Protein AF-A0A376KMJ5-F1 (afdb_monomer_lite)

Foldseek 3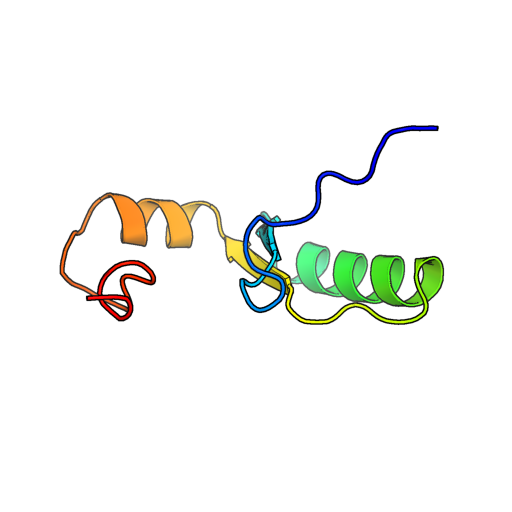Di:
DDDPPADPDVLAAAEDEDQDPVVVVVVQVVCCVVVVHDPSHHYDYPVRVVVCVVDPPPDDDVVVVVD

pLDDT: mean 75.14, std 15.27, range [39.97, 93.88]

Radius of gyration: 14.13 Å; chains: 1; bounding box: 35×31×35 Å

Secondary structure (DSSP, 8-state):
-------SSTTS-EEEEESSHHHHHHHHHHHHHHHS---SEEEEEHHHHHHHHH-TTSS--TTTTT-

Structure (mmCIF, N/CA/C/O backbone):
data_AF-A0A376KMJ5-F1
#
_entry.id   AF-A0A376KMJ5-F1
#
loop_
_atom_site.group_PDB
_atom_site.id
_atom_site.type_symbol
_atom_site.label_atom_id
_atom_site.label_alt_id
_atom_site.label_comp_id
_atom_site.label_asym_id
_atom_site.label_entity_id
_atom_site.label_seq_id
_atom_site.pdbx_PDB_ins_code
_atom_site.Cartn_x
_atom_site.Cartn_y
_atom_site.Cartn_z
_atom_site.occupancy
_atom_site.B_iso_or_equiv
_atom_site.auth_seq_id
_atom_site.auth_comp_id
_atom_site.auth_asym_id
_atom_site.auth_atom_id
_atom_site.pdbx_PDB_model_num
ATOM 1 N N . MET A 1 1 ? -10.711 20.244 -10.263 1.00 40.22 1 MET A N 1
ATOM 2 C CA . MET A 1 1 ? -11.315 18.930 -10.573 1.00 40.22 1 MET A CA 1
ATOM 3 C C . MET A 1 1 ? -10.307 18.177 -11.432 1.00 40.22 1 MET A C 1
ATOM 5 O O . MET A 1 1 ? -10.374 18.251 -12.651 1.00 40.22 1 MET A O 1
ATOM 9 N N . SER A 1 2 ? -9.271 17.611 -10.805 1.00 39.97 2 SER A N 1
ATOM 10 C CA . SER A 1 2 ? -8.126 17.056 -11.537 1.00 39.97 2 SER A CA 1
ATOM 11 C C . SER A 1 2 ? -8.544 15.790 -12.273 1.00 39.97 2 SER A C 1
ATOM 13 O O . SER A 1 2 ? -9.118 14.874 -11.681 1.00 39.97 2 SER A O 1
ATOM 15 N N . LYS A 1 3 ? -8.313 15.793 -13.587 1.00 48.12 3 LYS A N 1
ATOM 16 C CA . LYS A 1 3 ? -8.473 14.652 -14.485 1.00 48.12 3 LYS A CA 1
ATOM 17 C C . LYS A 1 3 ? -7.705 13.484 -13.869 1.00 48.12 3 LYS A C 1
ATOM 19 O O . LYS A 1 3 ? -6.509 13.605 -13.646 1.00 48.12 3 LYS A O 1
ATOM 24 N N . ARG A 1 4 ? -8.420 12.414 -13.511 1.00 59.91 4 ARG A N 1
ATOM 25 C CA . ARG A 1 4 ? -7.816 11.178 -13.006 1.00 59.91 4 ARG A CA 1
ATOM 26 C C . ARG A 1 4 ? -6.861 10.701 -14.092 1.00 59.91 4 ARG A C 1
ATOM 28 O O . ARG A 1 4 ? -7.321 10.407 -15.196 1.00 59.91 4 ARG A O 1
ATOM 35 N N . GLU A 1 5 ? -5.571 10.730 -13.806 1.00 60.41 5 GLU A N 1
ATOM 36 C CA . GLU A 1 5 ? -4.562 10.083 -14.629 1.00 60.41 5 GLU A CA 1
ATOM 37 C C . GLU A 1 5 ? -4.854 8.590 -14.490 1.00 60.41 5 GLU A C 1
ATOM 39 O O . GLU A 1 5 ? -4.638 7.989 -13.443 1.00 60.41 5 GLU A O 1
ATOM 44 N N . ARG A 1 6 ? -5.597 8.051 -15.460 1.00 60.56 6 ARG A N 1
ATOM 45 C CA . ARG A 1 6 ? -5.862 6.618 -15.521 1.00 60.56 6 ARG A CA 1
ATOM 46 C C . ARG A 1 6 ? -4.557 5.962 -15.940 1.00 60.56 6 ARG A C 1
ATOM 48 O O . ARG A 1 6 ? -3.907 6.492 -16.836 1.00 60.56 6 ARG A O 1
ATOM 55 N N . LEU A 1 7 ? -4.230 4.827 -15.327 1.00 60.66 7 LEU A N 1
ATOM 56 C CA . LEU A 1 7 ? -3.218 3.931 -15.874 1.00 60.66 7 LEU A CA 1
ATOM 57 C C . LEU A 1 7 ? -3.536 3.653 -17.349 1.00 60.66 7 LEU A C 1
ATOM 59 O O . LEU A 1 7 ? -4.709 3.527 -17.723 1.00 60.66 7 LEU A O 1
ATOM 63 N N . ASP A 1 8 ? -2.490 3.595 -18.171 1.00 67.94 8 ASP A N 1
ATOM 64 C CA . ASP A 1 8 ? -2.604 3.327 -19.607 1.00 67.94 8 ASP A CA 1
ATOM 65 C C . ASP A 1 8 ? -3.193 1.926 -19.876 1.00 67.94 8 ASP A C 1
ATOM 67 O O . ASP A 1 8 ? -3.856 1.720 -20.895 1.00 67.94 8 ASP A O 1
ATOM 71 N N . ASP A 1 9 ? -3.040 0.996 -18.925 1.00 72.94 9 ASP A N 1
ATOM 72 C CA . ASP A 1 9 ? -3.682 -0.319 -18.899 1.00 72.94 9 ASP A CA 1
ATOM 73 C C . ASP A 1 9 ? -4.575 -0.463 -17.642 1.00 72.94 9 ASP A C 1
ATOM 75 O O . ASP A 1 9 ? -4.093 -0.312 -16.517 1.00 72.94 9 ASP A O 1
ATOM 79 N N . PRO A 1 10 ? -5.884 -0.757 -17.783 1.00 69.12 10 PRO A N 1
ATOM 80 C CA . PRO A 1 10 ? -6.799 -0.901 -16.648 1.00 69.12 10 PRO A CA 1
ATOM 81 C C . PRO A 1 10 ? -6.526 -2.127 -15.761 1.00 69.12 10 PRO A C 1
ATOM 83 O O . PRO A 1 10 ? -7.116 -2.215 -14.681 1.00 69.12 10 PRO A O 1
ATOM 86 N N . PHE A 1 11 ? -5.698 -3.074 -16.208 1.00 76.44 11 PHE A N 1
ATOM 87 C CA . PHE A 1 11 ? -5.306 -4.249 -15.427 1.00 76.44 11 PHE A CA 1
ATOM 88 C C . PHE A 1 11 ? -3.936 -4.094 -14.769 1.00 76.44 11 PHE A C 1
ATOM 90 O O . PHE A 1 11 ? -3.615 -4.880 -13.875 1.00 76.44 11 PHE A O 1
ATOM 97 N N . GLU A 1 12 ? -3.152 -3.081 -15.144 1.00 78.62 12 GLU A N 1
ATOM 98 C CA . GLU A 1 12 ? -1.886 -2.814 -14.468 1.00 78.62 12 GLU A CA 1
ATOM 99 C C . GLU A 1 12 ? -2.144 -2.346 -13.028 1.00 78.62 12 GLU A C 1
ATOM 101 O O . GLU A 1 12 ? -2.969 -1.451 -12.801 1.00 78.62 12 GLU A O 1
ATOM 106 N N . PRO A 1 13 ? -1.491 -2.976 -12.033 1.00 78.12 13 PRO A N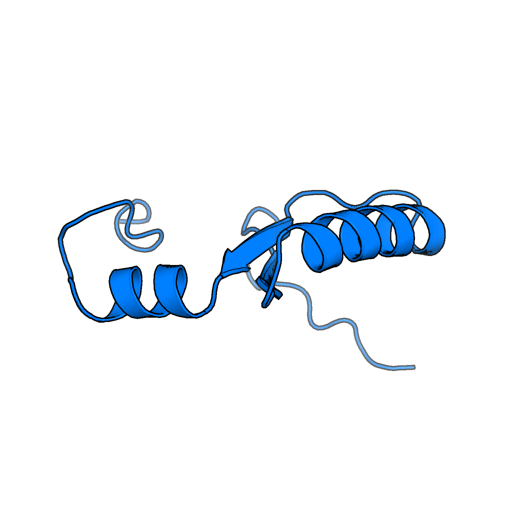 1
ATOM 107 C CA . PRO A 1 13 ? -1.659 -2.581 -10.650 1.00 78.12 13 PRO A CA 1
ATOM 108 C C . PRO A 1 13 ? -1.063 -1.196 -10.414 1.00 78.12 13 PRO A C 1
ATOM 110 O O . PRO A 1 13 ? 0.033 -0.874 -10.872 1.00 78.12 13 PRO A O 1
ATOM 113 N N . GLU A 1 14 ? -1.774 -0.380 -9.643 1.00 82.81 14 GLU A N 1
ATOM 114 C CA . GLU A 1 14 ? -1.247 0.897 -9.184 1.00 82.81 14 GLU A CA 1
ATOM 115 C C . GLU A 1 14 ? -0.190 0.629 -8.110 1.00 82.81 14 GLU A C 1
ATOM 117 O O . GLU A 1 14 ? -0.487 0.086 -7.045 1.00 82.81 14 GLU A O 1
ATOM 122 N N . MET A 1 15 ? 1.060 0.984 -8.388 1.00 85.19 15 MET A N 1
ATOM 123 C CA . MET A 1 15 ? 2.158 0.754 -7.456 1.00 85.19 15 MET A CA 1
ATOM 124 C C . MET A 1 15 ? 2.335 1.949 -6.520 1.00 85.19 15 MET A C 1
ATOM 126 O O . MET A 1 15 ? 2.583 3.074 -6.961 1.00 85.19 15 MET A O 1
ATOM 130 N N . ILE A 1 16 ? 2.257 1.700 -5.213 1.00 88.12 16 ILE A N 1
ATOM 131 C CA . ILE A 1 16 ? 2.434 2.717 -4.177 1.00 88.12 16 ILE A CA 1
ATOM 132 C C . ILE A 1 16 ? 3.611 2.343 -3.280 1.00 88.12 16 ILE A C 1
ATOM 134 O O . ILE A 1 16 ? 3.599 1.345 -2.560 1.00 88.12 16 ILE A O 1
ATOM 138 N N . LEU A 1 17 ? 4.614 3.218 -3.277 1.00 90.44 17 LEU A N 1
ATOM 139 C CA . LEU A 1 17 ? 5.768 3.130 -2.393 1.00 90.44 17 LEU A CA 1
ATOM 140 C C . LEU A 1 17 ? 5.370 3.398 -0.939 1.00 90.44 17 LEU A C 1
ATOM 142 O O . LEU A 1 17 ? 4.890 4.482 -0.599 1.00 90.44 17 LEU A O 1
ATOM 146 N N . VAL A 1 18 ? 5.643 2.433 -0.064 1.00 91.12 18 VAL A N 1
ATOM 147 C CA . VAL A 1 18 ? 5.414 2.549 1.381 1.00 91.12 18 VAL A CA 1
ATOM 148 C C . VAL A 1 18 ? 6.699 2.296 2.161 1.00 91.12 18 VAL A C 1
ATOM 150 O O . VAL A 1 18 ? 7.581 1.554 1.744 1.00 91.12 18 VAL A O 1
ATOM 153 N N . GLN A 1 19 ? 6.817 2.929 3.327 1.00 86.00 19 GLN A N 1
ATOM 154 C CA . GLN A 1 19 ? 7.980 2.765 4.212 1.00 86.00 19 GLN A CA 1
ATOM 155 C C . GLN A 1 19 ? 7.750 1.704 5.296 1.00 86.00 19 GLN A C 1
ATOM 157 O O . GLN A 1 19 ? 8.676 1.311 5.998 1.00 86.00 19 GLN A O 1
ATOM 162 N N . SER A 1 20 ? 6.505 1.259 5.474 1.00 90.31 20 SER A N 1
ATOM 163 C CA . SER A 1 20 ? 6.154 0.235 6.453 1.00 90.31 20 SER A CA 1
ATOM 164 C C . SER A 1 20 ? 4.868 -0.486 6.069 1.00 90.31 20 SER A C 1
ATOM 166 O O . SER A 1 20 ? 3.975 0.087 5.440 1.00 90.31 20 SER A O 1
ATOM 168 N N . THR A 1 21 ? 4.730 -1.721 6.545 1.00 88.44 21 THR A N 1
ATOM 169 C CA . THR A 1 21 ? 3.493 -2.503 6.424 1.00 88.44 21 THR A CA 1
ATOM 170 C C . THR A 1 21 ? 2.305 -1.807 7.095 1.00 88.44 21 THR A C 1
ATOM 172 O O . THR A 1 21 ? 1.189 -1.873 6.589 1.00 88.44 21 THR A O 1
ATOM 175 N N . GLY A 1 22 ? 2.535 -1.080 8.196 1.00 92.88 22 GLY A N 1
ATOM 176 C CA . GLY A 1 22 ? 1.485 -0.310 8.869 1.00 92.88 22 GLY A CA 1
ATOM 177 C C . GLY A 1 22 ? 0.894 0.789 7.980 1.00 92.88 22 GLY A C 1
ATOM 178 O O . GLY A 1 22 ? -0.322 0.974 7.959 1.00 92.88 22 GLY A O 1
ATOM 179 N N . MET A 1 23 ? 1.728 1.469 7.183 1.00 92.50 23 MET A N 1
ATOM 180 C CA . MET A 1 23 ? 1.247 2.445 6.198 1.00 92.50 23 MET A CA 1
ATOM 181 C C . MET A 1 23 ? 0.440 1.789 5.079 1.00 92.50 23 MET A C 1
ATOM 183 O O . MET A 1 23 ? -0.590 2.339 4.701 1.00 92.50 23 MET A O 1
ATOM 187 N N . ALA A 1 24 ? 0.867 0.624 4.581 1.00 91.88 24 ALA A N 1
ATOM 188 C CA . ALA A 1 24 ? 0.120 -0.114 3.561 1.00 91.88 24 ALA A CA 1
ATOM 189 C C . ALA A 1 24 ? -1.293 -0.460 4.049 1.00 91.88 24 ALA A C 1
ATOM 191 O O . ALA A 1 24 ? -2.280 -0.151 3.386 1.00 91.88 24 ALA A O 1
ATOM 192 N N . GLN A 1 2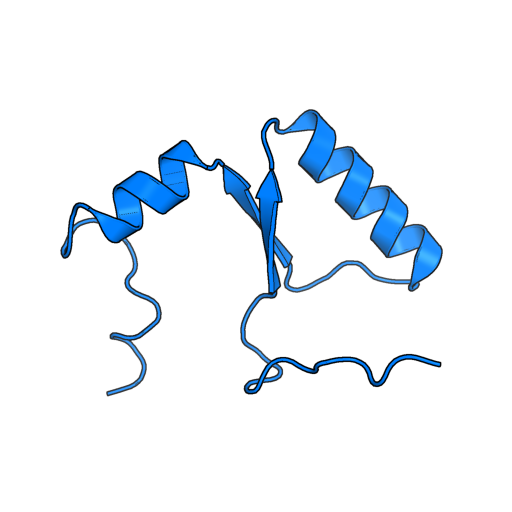5 ? -1.396 -1.013 5.261 1.00 92.06 25 GLN A N 1
ATOM 193 C CA . GLN A 1 25 ? -2.681 -1.380 5.859 1.00 92.06 25 GLN A CA 1
ATOM 194 C C . GLN A 1 25 ? -3.584 -0.163 6.082 1.00 92.06 25 GLN A C 1
ATOM 196 O O . GLN A 1 25 ? -4.761 -0.181 5.714 1.00 92.06 25 GLN A O 1
ATOM 201 N N . TRP A 1 26 ? -3.036 0.919 6.640 1.00 93.88 26 TRP A N 1
ATOM 202 C CA . TRP A 1 26 ? -3.795 2.151 6.846 1.00 93.88 26 TRP A CA 1
ATOM 203 C C . TRP A 1 26 ? -4.289 2.749 5.524 1.00 93.88 26 TRP A C 1
ATOM 205 O O . TRP A 1 26 ? -5.445 3.176 5.421 1.00 93.88 26 TRP A O 1
ATOM 215 N N . LEU A 1 27 ? -3.436 2.757 4.499 1.00 92.50 27 LEU A N 1
ATOM 216 C CA . LEU A 1 27 ? -3.767 3.319 3.199 1.00 92.50 27 LEU A CA 1
ATOM 217 C C . LEU A 1 27 ? -4.822 2.469 2.486 1.00 92.50 27 LEU A C 1
ATOM 219 O O . LEU A 1 27 ? -5.790 3.023 1.973 1.00 92.50 27 LEU A O 1
ATOM 223 N N . GLN A 1 28 ? -4.718 1.140 2.547 1.00 91.31 28 GLN A N 1
ATOM 224 C CA . GLN A 1 28 ? -5.730 0.229 2.014 1.00 91.31 28 GLN A CA 1
ATOM 225 C C . GLN A 1 28 ? -7.110 0.482 2.638 1.00 91.31 28 GLN A C 1
ATOM 227 O O . GLN A 1 28 ? -8.103 0.604 1.915 1.00 91.31 28 GLN A O 1
ATOM 232 N N . MET A 1 29 ? -7.184 0.617 3.967 1.00 92.56 29 MET A N 1
ATOM 233 C CA . MET A 1 29 ? -8.439 0.926 4.663 1.00 92.56 29 MET A CA 1
ATOM 234 C C . MET A 1 29 ? -8.982 2.302 4.270 1.00 92.56 29 MET A C 1
ATOM 236 O O . MET A 1 29 ? -10.165 2.434 3.956 1.00 92.56 29 MET A O 1
ATOM 240 N N . THR A 1 30 ? -8.121 3.318 4.242 1.00 93.06 30 THR A N 1
ATOM 241 C CA . THR A 1 30 ? -8.506 4.702 3.930 1.00 93.06 30 THR A CA 1
ATOM 242 C C . THR A 1 30 ? -9.000 4.839 2.488 1.00 93.06 30 THR A C 1
ATOM 244 O O . THR A 1 30 ? -10.026 5.475 2.238 1.00 93.06 30 THR A O 1
ATOM 247 N N . LEU A 1 31 ? -8.310 4.211 1.532 1.00 89.94 31 LEU A N 1
ATOM 248 C CA . LEU A 1 31 ? -8.709 4.187 0.125 1.00 89.94 31 LEU A CA 1
ATOM 249 C C . LEU A 1 31 ? -10.019 3.416 -0.063 1.00 89.94 31 LEU A C 1
ATOM 251 O O . LEU A 1 31 ? -10.917 3.913 -0.740 1.00 89.94 31 LEU A O 1
ATOM 255 N N . SER A 1 32 ? -10.177 2.271 0.608 1.00 90.88 32 SER A N 1
ATOM 256 C CA . SER A 1 32 ? -11.424 1.496 0.563 1.00 90.88 32 SER A CA 1
ATOM 257 C C . SER A 1 32 ? -12.604 2.301 1.099 1.00 90.88 32 SER A C 1
ATOM 259 O O . SER A 1 32 ? -13.669 2.306 0.494 1.00 90.88 32 SER A O 1
ATOM 261 N N . GLN A 1 33 ? -12.425 3.038 2.197 1.00 90.94 33 GLN A N 1
ATOM 262 C CA . GLN A 1 33 ? -13.481 3.887 2.757 1.00 90.94 33 GLN A CA 1
ATOM 263 C C . GLN A 1 33 ? -13.828 5.066 1.841 1.00 90.94 33 GLN A C 1
ATOM 265 O O . GLN A 1 33 ? -14.999 5.410 1.693 1.00 90.94 33 GLN A O 1
ATOM 270 N N . LYS A 1 34 ? -12.825 5.690 1.213 1.00 88.75 34 LYS A N 1
ATOM 271 C CA . LYS A 1 34 ? -13.020 6.878 0.371 1.00 88.75 34 LYS A CA 1
ATOM 272 C C . LYS A 1 34 ? -13.609 6.556 -1.004 1.00 88.75 34 LYS A C 1
ATOM 274 O O . LYS A 1 34 ? -14.367 7.362 -1.540 1.00 88.75 34 LYS A O 1
ATOM 279 N N . PHE A 1 35 ? -13.244 5.413 -1.581 1.00 85.00 35 PHE A N 1
ATOM 280 C CA . PHE A 1 35 ? -13.613 5.029 -2.947 1.00 85.00 35 PHE A CA 1
ATOM 281 C C . PHE A 1 35 ? -14.562 3.824 -3.012 1.00 85.00 35 PHE A C 1
ATOM 283 O O . PHE A 1 35 ? -14.976 3.431 -4.098 1.00 85.00 35 PHE A O 1
ATOM 290 N N . GLY A 1 36 ? -14.925 3.244 -1.865 1.00 84.25 36 GLY A N 1
ATOM 291 C CA . GLY A 1 36 ? -15.744 2.034 -1.746 1.00 84.25 36 GLY A CA 1
ATOM 292 C C . GLY A 1 36 ? -14.951 0.735 -1.917 1.00 84.25 36 GLY A C 1
ATOM 293 O O . GLY A 1 36 ? -15.341 -0.288 -1.363 1.00 84.25 36 GLY A O 1
ATOM 294 N N . ILE A 1 37 ? -13.836 0.770 -2.657 1.00 83.50 37 ILE A N 1
ATOM 295 C CA . ILE A 1 37 ? -12.949 -0.368 -2.929 1.00 83.50 37 ILE A CA 1
ATOM 296 C C . ILE A 1 37 ? -11.508 0.151 -3.057 1.00 83.50 37 ILE A C 1
ATOM 298 O O . ILE A 1 37 ? -11.271 1.145 -3.741 1.00 83.50 37 ILE A O 1
ATOM 302 N N . ALA A 1 38 ? -10.548 -0.540 -2.439 1.00 84.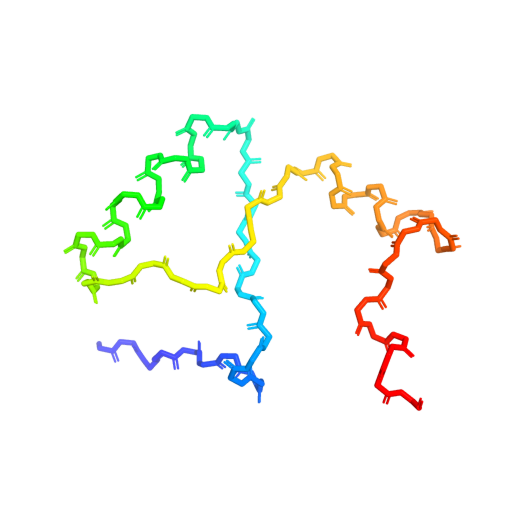50 38 ALA A N 1
ATOM 303 C CA . ALA A 1 38 ? -9.129 -0.451 -2.778 1.00 84.50 38 ALA A CA 1
ATOM 304 C C . ALA A 1 38 ? -8.696 -1.808 -3.345 1.00 84.50 38 ALA A C 1
ATOM 306 O O . ALA A 1 38 ? -8.584 -2.785 -2.604 1.00 84.50 38 ALA A O 1
ATOM 307 N N . ALA A 1 39 ? -8.526 -1.886 -4.661 1.00 84.69 39 ALA A N 1
ATOM 308 C CA . ALA A 1 39 ? -8.180 -3.110 -5.376 1.00 84.69 39 ALA A CA 1
ATOM 309 C C . ALA A 1 39 ? -7.114 -2.809 -6.428 1.00 84.69 39 ALA A C 1
ATOM 311 O O . ALA A 1 39 ? -6.988 -1.666 -6.855 1.00 84.69 39 ALA A O 1
ATOM 312 N N . ASN A 1 40 ? -6.390 -3.848 -6.848 1.00 87.94 40 ASN A N 1
ATOM 313 C CA . ASN A 1 40 ? -5.309 -3.752 -7.832 1.00 87.94 40 ASN A CA 1
ATOM 314 C C . ASN A 1 40 ? -4.226 -2.722 -7.454 1.00 87.94 40 ASN A C 1
ATOM 316 O O . ASN A 1 40 ? -3.741 -1.994 -8.311 1.00 87.94 40 ASN A O 1
ATOM 320 N N . ILE A 1 41 ? -3.885 -2.630 -6.164 1.00 86.81 41 ILE A N 1
ATOM 321 C CA . ILE A 1 41 ? -2.811 -1.766 -5.658 1.00 86.81 41 ILE A CA 1
ATOM 322 C C . ILE A 1 41 ? -1.699 -2.661 -5.129 1.00 86.81 41 ILE A C 1
ATOM 324 O O . ILE A 1 41 ? -1.967 -3.525 -4.289 1.00 86.81 41 ILE A O 1
ATOM 328 N N . ASP A 1 42 ? -0.475 -2.424 -5.587 1.00 89.31 42 ASP A N 1
ATOM 329 C CA . ASP A 1 42 ? 0.719 -3.054 -5.035 1.00 89.31 42 ASP A CA 1
ATOM 330 C C . ASP A 1 42 ? 1.433 -2.101 -4.067 1.00 89.31 42 ASP A C 1
ATOM 332 O O . ASP A 1 42 ? 1.824 -0.989 -4.434 1.00 89.31 42 ASP A O 1
ATOM 336 N N . PHE A 1 43 ? 1.596 -2.531 -2.815 1.00 89.75 43 PHE A N 1
ATOM 337 C CA . PHE A 1 43 ? 2.299 -1.768 -1.785 1.00 89.75 43 PHE A CA 1
ATOM 338 C C . PHE A 1 43 ? 3.706 -2.313 -1.612 1.00 89.75 43 PHE A C 1
ATOM 340 O O . PHE A 1 43 ? 3.931 -3.243 -0.839 1.00 89.75 43 PHE A O 1
ATOM 347 N N . SER A 1 44 ? 4.656 -1.677 -2.279 1.00 86.75 44 SER A N 1
ATOM 348 C CA . SER A 1 44 ? 6.040 -2.125 -2.267 1.00 86.75 44 SER A CA 1
ATOM 349 C C . SER A 1 44 ? 6.927 -1.229 -1.401 1.00 86.75 44 SER A C 1
ATOM 351 O O 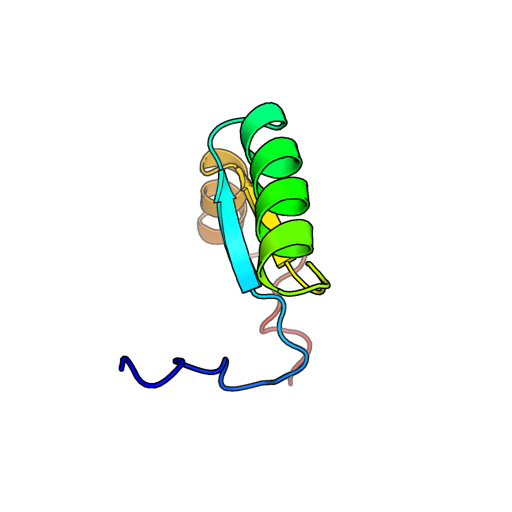. SER A 1 44 ? 6.773 -0.001 -1.352 1.00 86.75 44 SER A O 1
ATOM 353 N N . ALA A 1 45 ? 7.890 -1.842 -0.710 1.00 83.94 45 ALA A N 1
ATOM 354 C CA . ALA A 1 45 ? 8.914 -1.103 0.015 1.00 83.94 45 ALA A CA 1
ATOM 355 C C . ALA A 1 45 ? 9.916 -0.473 -0.960 1.00 83.94 45 ALA A C 1
ATOM 357 O O . ALA A 1 45 ? 10.264 -1.064 -1.983 1.00 83.94 45 ALA A O 1
ATOM 358 N N . ALA A 1 46 ? 10.458 0.698 -0.611 1.00 75.62 46 ALA A N 1
ATOM 359 C CA . ALA A 1 46 ? 11.463 1.356 -1.445 1.00 75.62 46 ALA A CA 1
ATOM 360 C C . ALA A 1 46 ? 12.656 0.431 -1.742 1.00 75.62 46 ALA A C 1
ATOM 362 O O . ALA A 1 46 ? 13.060 0.301 -2.892 1.00 75.62 46 ALA A O 1
ATOM 363 N N . SER A 1 47 ? 13.180 -0.274 -0.734 1.00 73.50 47 SER A N 1
ATOM 364 C CA . SER A 1 47 ? 14.305 -1.203 -0.908 1.00 73.50 47 SER A CA 1
ATOM 365 C C . SER A 1 47 ? 13.997 -2.381 -1.834 1.00 73.50 47 SER A C 1
ATOM 367 O O . SER A 1 47 ? 14.888 -2.844 -2.540 1.00 73.50 47 SER A O 1
ATOM 369 N N . GLU A 1 48 ? 12.758 -2.868 -1.825 1.00 73.81 48 GLU A N 1
ATOM 370 C CA . GLU A 1 48 ? 12.318 -3.993 -2.651 1.00 73.81 48 GLU A CA 1
ATOM 371 C C . GLU A 1 48 ? 12.211 -3.580 -4.121 1.00 73.81 48 GLU A C 1
ATOM 373 O O . GLU A 1 48 ? 12.751 -4.257 -4.996 1.00 73.81 48 GLU A O 1
ATOM 378 N N . LEU A 1 49 ? 11.660 -2.390 -4.379 1.00 74.19 49 LEU A N 1
ATOM 379 C CA . LEU A 1 49 ? 11.628 -1.822 -5.725 1.00 74.19 49 LEU A CA 1
ATOM 380 C C . LEU A 1 49 ? 13.024 -1.498 -6.246 1.00 74.19 49 LEU A C 1
ATOM 382 O O . LEU A 1 49 ? 13.363 -1.883 -7.363 1.00 74.19 49 LEU A O 1
ATOM 386 N N . TYR A 1 50 ? 13.877 -0.866 -5.435 1.00 73.31 50 TYR A N 1
ATOM 387 C CA . TYR A 1 50 ? 15.265 -0.612 -5.829 1.00 73.31 50 TYR A CA 1
ATOM 388 C C . TYR A 1 50 ? 16.011 -1.906 -6.187 1.00 73.31 50 TYR A C 1
ATOM 390 O O . TYR A 1 50 ? 16.791 -1.908 -7.140 1.00 73.31 50 TYR A O 1
ATOM 398 N N . LEU A 1 51 ? 15.767 -3.014 -5.479 1.00 72.50 51 LEU A N 1
ATOM 399 C CA . LEU A 1 51 ? 16.380 -4.302 -5.805 1.00 72.50 51 LEU A CA 1
ATOM 400 C C . LEU A 1 51 ? 15.903 -4.844 -7.162 1.00 72.50 51 LEU A C 1
ATOM 402 O O . LEU A 1 51 ? 16.743 -5.288 -7.949 1.00 72.50 51 LEU A O 1
ATOM 406 N N . GLY A 1 52 ? 14.603 -4.748 -7.457 1.00 68.00 52 GLY A N 1
ATOM 407 C CA . GLY A 1 52 ? 14.037 -5.134 -8.755 1.00 68.00 52 GLY A CA 1
ATOM 408 C C . GLY A 1 52 ? 14.606 -4.326 -9.929 1.00 68.00 52 GLY A C 1
ATOM 409 O O . GLY A 1 52 ? 14.880 -4.882 -10.989 1.00 68.00 52 GLY A O 1
ATOM 410 N N . TYR A 1 53 ? 14.889 -3.035 -9.724 1.00 70.88 53 TYR A N 1
ATOM 411 C CA . TYR A 1 53 ? 15.500 -2.181 -10.752 1.00 70.88 53 TYR A CA 1
ATOM 412 C C . TYR A 1 53 ? 17.007 -2.419 -10.953 1.00 70.88 53 TYR A C 1
ATOM 414 O O . TYR A 1 53 ? 17.518 -2.229 -12.057 1.00 70.88 53 TYR A O 1
ATOM 422 N N . VAL A 1 54 ? 17.747 -2.806 -9.908 1.00 69.88 54 VAL A N 1
ATOM 423 C CA . VAL A 1 54 ? 19.224 -2.890 -9.947 1.00 69.88 54 VAL A CA 1
ATOM 424 C C . VAL A 1 54 ? 19.734 -4.296 -10.303 1.00 69.88 54 VAL A C 1
ATOM 426 O O . VAL A 1 54 ? 20.897 -4.459 -10.682 1.00 69.88 54 VAL A O 1
ATOM 429 N N . ARG A 1 55 ? 18.883 -5.326 -10.242 1.00 57.31 55 ARG A N 1
ATOM 430 C CA . ARG A 1 55 ? 19.216 -6.703 -10.642 1.00 57.31 55 ARG A CA 1
ATOM 431 C C . ARG A 1 55 ? 18.306 -7.173 -11.785 1.00 57.31 55 ARG A C 1
ATOM 433 O O . ARG A 1 55 ? 17.367 -7.927 -11.535 1.00 57.31 55 ARG A O 1
ATOM 440 N N . PRO A 1 56 ? 18.591 -6.807 -13.047 1.00 51.50 56 PRO A N 1
ATOM 441 C CA . PRO A 1 56 ? 17.855 -7.368 -14.173 1.00 51.50 56 PRO A CA 1
ATOM 442 C C . PRO A 1 56 ? 18.103 -8.886 -14.221 1.00 51.50 56 PRO A C 1
ATOM 444 O O . PRO A 1 56 ? 19.218 -9.327 -14.503 1.00 51.50 56 PRO A O 1
ATOM 447 N N . GLY A 1 57 ? 17.084 -9.689 -13.892 1.00 60.19 57 GLY A N 1
ATOM 448 C CA . GLY A 1 57 ? 17.121 -11.156 -13.996 1.00 60.19 57 GLY A CA 1
ATOM 449 C C . GLY A 1 57 ? 16.801 -11.958 -12.728 1.00 60.19 57 GLY A C 1
ATOM 450 O O . GLY A 1 57 ? 16.822 -13.184 -12.790 1.00 60.19 57 GLY A O 1
ATOM 451 N N . VAL A 1 58 ? 16.486 -11.321 -11.597 1.00 65.06 58 VAL A N 1
ATOM 452 C CA . VAL A 1 58 ? 15.964 -12.016 -10.406 1.00 65.06 58 VAL A CA 1
ATOM 453 C C . VAL A 1 58 ? 14.634 -11.391 -9.995 1.00 65.06 58 VAL A C 1
ATOM 455 O O . VAL A 1 58 ? 14.610 -10.315 -9.413 1.00 65.06 58 VAL A O 1
ATOM 458 N N . THR A 1 59 ? 13.557 -12.119 -10.307 1.00 54.91 59 THR A N 1
ATOM 459 C CA . THR A 1 59 ? 12.144 -11.854 -9.973 1.00 54.91 59 THR A CA 1
ATOM 460 C C . THR A 1 59 ? 11.395 -10.893 -10.908 1.00 54.91 59 THR A C 1
ATOM 462 O O . THR A 1 59 ? 11.601 -9.688 -10.879 1.00 54.91 59 THR A O 1
ATOM 465 N N . GLY A 1 60 ? 10.474 -11.472 -11.693 1.00 60.22 60 GLY A N 1
ATOM 466 C CA . GLY A 1 60 ? 9.211 -10.858 -12.131 1.00 60.22 60 GLY A CA 1
ATOM 467 C C . GLY A 1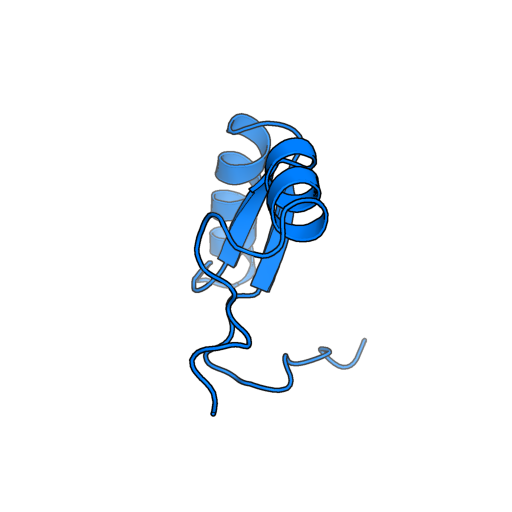 60 ? 9.286 -9.506 -12.833 1.00 60.22 60 GLY A C 1
ATOM 468 O O . GLY A 1 60 ? 8.662 -8.565 -12.364 1.00 60.22 60 GLY A O 1
ATOM 469 N N . ASP A 1 61 ? 10.015 -9.411 -13.947 1.00 56.03 61 ASP A N 1
ATOM 470 C CA . ASP A 1 61 ? 9.958 -8.245 -14.838 1.00 56.03 61 ASP A CA 1
ATOM 471 C C . ASP A 1 61 ? 8.551 -8.137 -15.474 1.00 56.03 61 ASP A C 1
ATOM 473 O O . ASP A 1 61 ? 8.233 -8.946 -16.353 1.00 56.03 61 ASP A O 1
ATOM 477 N N . PRO A 1 62 ? 7.708 -7.152 -15.092 1.00 54.12 62 PRO A N 1
ATOM 478 C CA . PRO A 1 62 ? 6.340 -7.028 -15.607 1.00 54.12 62 PRO A CA 1
ATOM 479 C C . PRO A 1 62 ? 6.298 -6.732 -17.113 1.00 54.12 62 PRO A C 1
ATOM 481 O O . PRO A 1 62 ? 5.281 -6.948 -17.769 1.00 54.12 62 PRO A O 1
ATOM 484 N N . GLN A 1 63 ? 7.403 -6.232 -17.680 1.00 57.31 63 GLN A N 1
ATOM 485 C CA . GLN A 1 63 ? 7.507 -5.860 -19.091 1.00 57.31 63 GLN A CA 1
ATOM 486 C C . GLN A 1 63 ? 7.966 -7.028 -19.982 1.00 57.31 63 GLN A C 1
ATOM 488 O O . GLN A 1 63 ? 7.874 -6.929 -21.206 1.00 57.31 63 GLN A O 1
ATOM 493 N N . ARG A 1 64 ? 8.426 -8.153 -19.411 1.00 54.06 64 ARG A N 1
ATOM 494 C CA . ARG A 1 64 ? 8.843 -9.346 -20.180 1.00 54.06 64 ARG A CA 1
ATOM 495 C C . ARG A 1 64 ? 7.688 -10.239 -20.622 1.00 54.06 64 ARG A C 1
ATOM 497 O O . ARG A 1 64 ? 7.840 -10.923 -21.626 1.00 54.06 64 ARG A O 1
ATOM 504 N N . GLU A 1 65 ? 6.553 -10.219 -19.925 1.00 51.41 65 GLU A N 1
ATOM 505 C CA . GLU A 1 65 ? 5.367 -11.027 -20.271 1.00 51.41 65 GLU A CA 1
ATOM 506 C C . GLU A 1 65 ? 4.504 -10.418 -21.393 1.00 51.41 65 GLU A C 1
ATOM 508 O O . GLU A 1 65 ? 3.520 -11.025 -21.810 1.00 51.41 65 GLU A O 1
ATOM 513 N N . ARG A 1 66 ? 4.877 -9.244 -21.926 1.00 57.53 66 ARG A N 1
ATOM 514 C CA . ARG A 1 66 ? 4.162 -8.549 -23.017 1.00 57.53 66 ARG A CA 1
ATOM 515 C C . ARG A 1 66 ? 4.875 -8.618 -24.380 1.00 57.53 66 ARG A C 1
ATOM 517 O O . ARG A 1 66 ? 4.623 -7.760 -25.227 1.00 57.53 66 ARG A O 1
ATOM 524 N N . LEU A 1 67 ? 5.745 -9.611 -24.599 1.00 48.03 67 LEU A N 1
ATOM 525 C CA . LEU A 1 67 ? 6.367 -9.918 -25.901 1.00 48.03 67 LEU A CA 1
ATOM 526 C C . LEU A 1 67 ? 5.966 -11.304 -26.410 1.00 48.03 67 LEU A C 1
ATOM 528 O O . LEU A 1 67 ? 6.014 -12.260 -25.606 1.00 48.03 67 LEU A O 1
#

Sequence (67 aa):
MSKRERLDDPFEPEMILVQSTGMAQWLQMTLSQKFGIAANIDFSAASELYLGYVRPGVTGDPQRERL

Organism: Escherichia coli (NCBI:txid562)

InterPro domains:
  IPR027417 P-loop containing nucleoside triphosphate hydrolase [SSF52540] (4-56)
  IPR061297 RecBCD enzyme subunit RecC, N-terminal domain [PF04257] (5-49)